Protein AF-A0A7V0NT42-F1 (afdb_monomer_lite)

pLDDT: mean 84.6, std 9.98, range [59.94, 96.31]

Foldseek 3Di:
DAEKDDDPQWIKDWWFDCPVVATWTWIWIDNPVPDIDTDDDDCVQTPAPHHWIFNDKDADDQGIKTWTFDCNVVDTDTDIDDDHD

Secondary structure (DSSP, 8-state):
--EEEEETTEEEEEEEE-TTSS-EEEEEEESSSSS-EEPP--HHHHS-SS-EEEEEEEE-SSSEEEEEEE-TTSS-EEEEEE---

Radius of gyration: 12.51 Å; chains: 1; bounding box: 29×24×30 Å

Sequence (85 aa):
MVDVVERGPGLVAVGYDFSGGDYDAAVWTSPDGDAWTRVPHDESVFGGASGQLISGVVVGGPGLVAVGYDFSGGDYDAAVWTSPD

Structure (mmCIF, N/CA/C/O backbone):
data_AF-A0A7V0NT42-F1
#
_entry.id   AF-A0A7V0NT42-F1
#
loop_
_atom_site.group_PDB
_atom_site.id
_atom_site.type_symbol
_atom_site.label_atom_id
_atom_site.label_alt_id
_atom_site.label_comp_id
_atom_site.label_asym_id
_atom_site.label_entity_id
_atom_site.label_seq_id
_atom_site.pdbx_PDB_ins_code
_atom_site.Cartn_x
_atom_site.Cartn_y
_atom_site.Cartn_z
_atom_site.occupancy
_atom_site.B_iso_or_equiv
_atom_site.auth_seq_id
_atom_site.auth_comp_id
_atom_site.auth_asym_id
_atom_site.auth_atom_id
_atom_site.pdbx_PDB_model_num
ATOM 1 N N . MET A 1 1 ? -3.581 4.945 -5.562 1.00 84.38 1 MET A N 1
ATOM 2 C CA . MET A 1 1 ? -4.073 3.941 -4.591 1.00 84.38 1 MET A CA 1
ATOM 3 C C . MET A 1 1 ? -4.722 2.806 -5.364 1.00 84.38 1 MET A C 1
ATOM 5 O O . MET A 1 1 ? -5.364 3.083 -6.370 1.00 84.38 1 MET A O 1
ATOM 9 N N . VAL A 1 2 ? -4.498 1.566 -4.938 1.00 91.44 2 VAL A N 1
ATOM 10 C CA . VAL A 1 2 ? -4.877 0.331 -5.646 1.00 91.44 2 VAL A CA 1
ATOM 11 C C . VAL A 1 2 ? -5.712 -0.589 -4.754 1.00 91.44 2 VAL A C 1
ATOM 13 O O . VAL A 1 2 ? -6.668 -1.181 -5.242 1.00 91.44 2 VAL A O 1
ATOM 16 N N . ASP A 1 3 ? -5.396 -0.660 -3.460 1.00 94.44 3 ASP A N 1
ATOM 17 C CA . ASP A 1 3 ? -6.119 -1.474 -2.476 1.00 94.44 3 ASP A CA 1
ATOM 18 C C . ASP A 1 3 ? -6.189 -0.754 -1.118 1.00 94.44 3 ASP A C 1
ATOM 20 O O . ASP A 1 3 ? -5.405 0.169 -0.863 1.00 94.44 3 ASP A O 1
ATOM 24 N N . VAL A 1 4 ? -7.139 -1.142 -0.265 1.00 95.50 4 VAL A N 1
ATOM 25 C CA . VAL A 1 4 ? -7.398 -0.525 1.043 1.00 95.50 4 VAL A CA 1
ATOM 26 C C . VAL A 1 4 ? -7.902 -1.543 2.063 1.00 95.50 4 VAL A C 1
ATOM 28 O O . VAL A 1 4 ? -8.729 -2.399 1.758 1.00 95.50 4 VAL A O 1
ATOM 31 N N . VAL A 1 5 ? -7.448 -1.405 3.309 1.00 95.69 5 VAL A N 1
ATOM 32 C CA . VAL A 1 5 ? -7.881 -2.231 4.438 1.00 95.69 5 VAL A CA 1
ATOM 33 C C . VAL A 1 5 ? -8.153 -1.385 5.682 1.00 95.69 5 VAL A C 1
ATOM 35 O O . VAL A 1 5 ? -7.504 -0.365 5.916 1.00 95.69 5 VAL A O 1
ATOM 38 N N . GLU A 1 6 ? -9.103 -1.818 6.507 1.00 94.06 6 GLU A N 1
ATOM 39 C CA . GLU A 1 6 ? -9.313 -1.262 7.846 1.00 94.06 6 GLU A CA 1
ATOM 40 C C . GLU A 1 6 ? -8.260 -1.793 8.831 1.00 94.06 6 GLU A C 1
ATOM 42 O O . GLU A 1 6 ? -7.989 -2.993 8.894 1.00 94.06 6 GLU A O 1
ATOM 47 N N . ARG A 1 7 ? -7.685 -0.903 9.648 1.00 85.81 7 ARG A N 1
ATOM 48 C CA . ARG A 1 7 ? -6.806 -1.246 10.776 1.00 85.81 7 ARG A CA 1
ATOM 49 C C . ARG A 1 7 ? -7.147 -0.366 11.977 1.00 85.81 7 ARG A C 1
ATOM 51 O O . ARG A 1 7 ? -6.821 0.820 12.016 1.00 85.81 7 ARG A O 1
ATOM 58 N N . GLY A 1 8 ? -7.755 -0.967 12.999 1.00 84.62 8 GLY A N 1
ATOM 59 C CA . GLY A 1 8 ? -8.190 -0.235 14.190 1.00 84.62 8 GLY A CA 1
ATOM 60 C C . GLY A 1 8 ? -9.268 0.803 13.840 1.00 84.62 8 GLY A C 1
ATOM 61 O O . GLY A 1 8 ? -10.212 0.451 13.141 1.00 84.62 8 GLY A O 1
ATOM 62 N N . PRO A 1 9 ? -9.170 2.061 14.310 1.00 85.75 9 PRO A N 1
ATOM 63 C CA . PRO A 1 9 ? -10.169 3.093 14.030 1.00 85.75 9 PRO A CA 1
ATOM 64 C C . PRO A 1 9 ? -10.018 3.756 12.650 1.00 85.75 9 PRO A C 1
ATOM 66 O O . PRO A 1 9 ? -10.686 4.753 12.405 1.00 85.75 9 PRO A O 1
ATOM 69 N N . GLY A 1 10 ? -9.113 3.282 11.789 1.00 93.19 10 GLY A N 1
ATOM 70 C CA . GLY A 1 10 ? -8.812 3.940 10.521 1.00 93.19 10 GLY A CA 1
ATOM 71 C C . GLY A 1 10 ? -8.527 2.974 9.380 1.00 93.19 10 GLY A C 1
ATOM 72 O O . GLY A 1 10 ? -8.669 1.757 9.497 1.00 93.19 10 GLY A O 1
ATOM 73 N N . LEU A 1 11 ? -8.103 3.555 8.267 1.00 95.31 11 LEU A N 1
ATOM 74 C CA . LEU A 1 11 ? -7.875 2.904 6.989 1.00 95.31 11 LEU A CA 1
ATOM 75 C C . LEU A 1 11 ? -6.408 3.016 6.585 1.00 95.31 11 LEU A C 1
ATOM 77 O O . LEU A 1 11 ? -5.739 4.022 6.845 1.00 95.31 11 LEU A O 1
ATOM 81 N N . VAL A 1 12 ? -5.937 1.991 5.887 1.00 94.88 12 VAL A N 1
ATOM 82 C CA . VAL A 1 12 ? -4.627 1.951 5.246 1.00 94.88 12 VAL A CA 1
ATOM 83 C C . VAL A 1 12 ? -4.827 1.606 3.781 1.00 94.88 12 VAL A C 1
ATOM 85 O O . VAL A 1 12 ? -5.376 0.556 3.465 1.00 94.88 12 VAL A O 1
ATOM 88 N N . ALA A 1 13 ? -4.384 2.488 2.892 1.00 95.00 13 ALA A N 1
ATOM 89 C CA . ALA A 1 13 ? -4.393 2.275 1.452 1.00 95.00 13 ALA A CA 1
ATOM 90 C C . ALA A 1 13 ? -2.971 2.083 0.933 1.00 95.00 13 ALA A C 1
ATOM 92 O O . ALA A 1 13 ? -2.022 2.672 1.453 1.00 95.00 13 ALA A O 1
ATOM 93 N N . VAL A 1 14 ? -2.835 1.292 -0.124 1.00 94.19 14 VAL A N 1
ATOM 94 C CA . VAL A 1 14 ? -1.556 1.002 -0.780 1.00 94.19 14 VAL A CA 1
ATOM 95 C C . VAL A 1 14 ? -1.629 1.269 -2.278 1.00 94.19 14 VAL A C 1
ATOM 97 O O . VAL A 1 14 ? -2.710 1.454 -2.844 1.00 94.19 14 VAL A O 1
ATOM 100 N N . GLY A 1 15 ? -0.481 1.363 -2.939 1.00 93.19 15 GLY A N 1
ATOM 101 C CA . GLY A 1 15 ? -0.394 1.663 -4.363 1.00 93.19 15 GLY A CA 1
ATOM 102 C C . GLY A 1 15 ? 0.981 2.189 -4.729 1.00 93.19 15 GLY A C 1
ATOM 103 O O . GLY A 1 15 ? 1.989 1.680 -4.243 1.00 93.19 15 GLY A O 1
ATOM 104 N N . TYR A 1 16 ? 0.991 3.220 -5.570 1.00 90.50 16 TYR A N 1
ATOM 105 C CA . TYR A 1 16 ? 2.195 3.918 -5.992 1.00 90.50 16 TYR A CA 1
ATOM 106 C C . TYR A 1 16 ? 1.987 5.437 -6.045 1.00 90.50 16 TYR A C 1
ATOM 108 O O . TYR A 1 16 ? 0.858 5.909 -6.235 1.00 90.50 16 TYR A O 1
ATOM 116 N N . ASP A 1 17 ? 3.072 6.182 -5.897 1.00 87.69 17 ASP A N 1
ATOM 117 C CA . ASP A 1 17 ? 3.183 7.607 -6.185 1.00 87.69 17 ASP A CA 1
ATOM 118 C C . ASP A 1 17 ? 3.982 7.806 -7.483 1.00 87.69 17 ASP A C 1
ATOM 120 O O . ASP A 1 17 ? 4.841 6.997 -7.804 1.00 87.69 17 ASP A O 1
ATOM 124 N N . PHE A 1 18 ? 3.662 8.851 -8.248 1.00 86.69 18 PHE A N 1
ATOM 125 C CA . PHE A 1 18 ? 4.393 9.240 -9.464 1.00 86.69 18 PHE A CA 1
ATOM 126 C C . PHE A 1 18 ? 5.009 10.645 -9.352 1.00 86.69 18 PHE A C 1
ATOM 128 O O . PHE A 1 18 ? 5.508 11.212 -10.323 1.00 86.69 18 PHE A O 1
ATOM 135 N N . SER A 1 19 ? 4.929 11.267 -8.172 1.00 82.06 19 SER A N 1
ATOM 136 C CA . SER A 1 19 ? 5.369 12.648 -7.967 1.00 82.06 19 SER A CA 1
ATOM 137 C C . SER A 1 19 ? 6.886 12.848 -8.123 1.00 82.06 19 SER A C 1
ATOM 139 O O . SER A 1 19 ? 7.305 13.961 -8.447 1.00 82.06 19 SER A O 1
ATOM 141 N N . GLY A 1 20 ? 7.687 11.784 -7.969 1.00 76.88 20 GLY A N 1
ATOM 142 C CA . GLY A 1 20 ? 9.143 11.764 -8.166 1.00 76.88 20 GLY A CA 1
ATOM 143 C C . GLY A 1 20 ? 9.608 11.637 -9.624 1.00 76.88 20 GLY A C 1
ATOM 144 O O . GLY A 1 20 ? 10.761 11.944 -9.924 1.00 76.88 20 GLY A O 1
ATOM 145 N N . GLY A 1 21 ? 8.707 11.288 -10.553 1.00 78.88 21 GLY A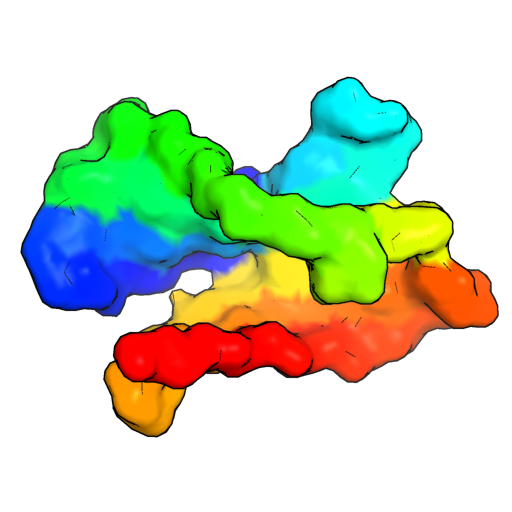 N 1
ATOM 146 C CA . GLY A 1 21 ? 9.032 11.031 -11.965 1.00 78.88 21 GLY A CA 1
ATOM 147 C C . GLY A 1 21 ? 9.176 9.545 -12.325 1.00 78.88 21 GLY A C 1
ATOM 148 O O . GLY A 1 21 ? 9.313 9.215 -13.505 1.00 78.88 21 GLY A O 1
ATOM 149 N N . ASP A 1 22 ? 9.082 8.668 -11.336 1.00 78.38 22 ASP A N 1
ATOM 150 C CA . ASP A 1 22 ? 9.004 7.212 -11.394 1.00 78.38 22 ASP A CA 1
ATOM 151 C C . ASP A 1 22 ? 7.878 6.695 -10.484 1.00 78.38 22 ASP A C 1
ATOM 153 O O . ASP A 1 22 ? 7.188 7.469 -9.827 1.00 78.38 22 ASP A O 1
ATOM 157 N N . TYR A 1 23 ? 7.590 5.394 -10.569 1.00 83.62 23 TYR A N 1
ATOM 158 C CA . TYR A 1 23 ? 6.552 4.757 -9.761 1.00 83.62 23 TYR A CA 1
ATOM 159 C C . TYR A 1 23 ? 7.163 4.318 -8.435 1.00 83.62 23 TYR A C 1
ATOM 161 O O . TYR A 1 23 ? 7.899 3.346 -8.438 1.00 83.62 23 TYR A O 1
ATOM 169 N N . ASP A 1 24 ? 6.811 4.945 -7.322 1.00 86.44 24 ASP A N 1
ATOM 170 C CA . ASP A 1 24 ? 7.287 4.504 -6.008 1.00 86.44 24 ASP A CA 1
ATOM 171 C C . ASP A 1 24 ? 6.151 3.839 -5.257 1.00 86.44 24 ASP A C 1
ATOM 173 O O . ASP A 1 24 ? 5.069 4.419 -5.126 1.00 86.44 24 ASP A O 1
ATOM 177 N N . ALA A 1 25 ? 6.380 2.645 -4.719 1.00 88.75 25 ALA A N 1
ATOM 178 C CA . ALA A 1 25 ? 5.418 2.005 -3.842 1.00 88.75 25 ALA A CA 1
ATOM 179 C C . ALA A 1 25 ? 5.067 2.951 -2.685 1.00 88.75 25 ALA A C 1
ATOM 181 O O . ALA A 1 25 ? 5.911 3.607 -2.081 1.00 88.75 25 ALA A O 1
ATOM 182 N N . ALA A 1 26 ? 3.782 3.056 -2.371 1.00 90.06 26 ALA A N 1
ATOM 183 C CA . ALA A 1 26 ? 3.328 4.034 -1.399 1.00 90.06 26 ALA A CA 1
ATOM 184 C C . ALA A 1 26 ? 2.188 3.499 -0.543 1.00 90.06 26 ALA A C 1
ATOM 186 O O . ALA A 1 26 ? 1.344 2.713 -0.984 1.00 90.06 26 ALA A O 1
ATOM 187 N N . VAL A 1 27 ? 2.187 3.969 0.702 1.00 91.75 27 VAL A N 1
ATOM 188 C CA . VAL A 1 27 ? 1.184 3.679 1.721 1.00 91.75 27 VAL A CA 1
ATOM 189 C C . VAL A 1 27 ? 0.592 4.999 2.197 1.00 91.75 27 VAL A C 1
ATOM 191 O O . VAL A 1 27 ? 1.315 5.968 2.439 1.00 91.75 27 VAL A O 1
ATOM 194 N N . TRP A 1 28 ? -0.725 5.033 2.361 1.00 94.19 28 TRP A N 1
ATOM 195 C CA . TRP A 1 28 ? -1.455 6.167 2.913 1.00 94.19 28 TRP A CA 1
ATOM 196 C C . TRP A 1 28 ? -2.339 5.716 4.066 1.00 94.19 28 TRP A C 1
ATOM 198 O O . TRP A 1 28 ? -2.873 4.608 4.049 1.00 94.19 28 TRP A O 1
ATOM 208 N N . THR A 1 29 ? -2.534 6.592 5.045 1.00 94.62 29 THR A N 1
ATOM 209 C CA . THR A 1 29 ? -3.474 6.375 6.146 1.00 94.62 29 THR A CA 1
ATOM 210 C C . THR A 1 29 ? -4.580 7.414 6.128 1.00 94.62 29 THR A C 1
ATOM 212 O O . THR A 1 29 ? -4.379 8.555 5.700 1.00 94.62 29 THR A O 1
ATOM 215 N N . SER A 1 30 ? -5.753 7.009 6.603 1.00 96.31 30 SER A N 1
ATOM 216 C CA . SER A 1 30 ? -6.897 7.896 6.765 1.00 96.31 30 SER A CA 1
ATOM 217 C C . SER A 1 30 ? -7.715 7.518 8.000 1.00 96.31 30 SER A C 1
ATOM 219 O O . SER A 1 30 ? -7.908 6.329 8.252 1.00 96.31 30 SER A O 1
ATOM 221 N N . PRO A 1 31 ? -8.202 8.492 8.786 1.00 95.38 31 PRO A N 1
ATOM 222 C CA . PRO A 1 31 ? -9.143 8.219 9.866 1.00 95.38 31 PRO A CA 1
ATOM 223 C C . PRO A 1 31 ? -10.585 8.003 9.373 1.00 95.38 31 PRO A C 1
ATOM 225 O O . PRO A 1 31 ? -11.370 7.398 10.093 1.00 95.38 31 PRO A O 1
ATOM 228 N N . ASP A 1 32 ? -10.947 8.510 8.192 1.00 93.75 32 ASP A N 1
ATOM 229 C CA . ASP A 1 32 ? -12.343 8.630 7.738 1.00 93.75 32 ASP A CA 1
ATOM 230 C C . ASP A 1 32 ? -12.590 8.175 6.291 1.00 93.75 32 ASP A C 1
ATOM 232 O O . ASP A 1 32 ? -13.732 7.967 5.893 1.00 93.75 32 ASP A O 1
ATOM 236 N N . GLY A 1 33 ? -11.532 7.979 5.510 1.00 94.19 33 GLY A N 1
ATOM 237 C CA . GLY A 1 33 ? -11.590 7.630 4.094 1.00 94.19 33 GLY A CA 1
ATOM 238 C C . GLY A 1 33 ? -11.686 8.835 3.158 1.00 94.19 33 GLY A C 1
ATOM 239 O O . GLY A 1 33 ? -11.536 8.657 1.948 1.00 94.19 33 GLY A O 1
ATOM 240 N N . ASP A 1 34 ? -11.849 10.047 3.690 1.00 94.81 34 ASP A N 1
ATOM 241 C CA . ASP A 1 34 ? -11.976 11.283 2.913 1.00 94.81 34 ASP A CA 1
ATOM 242 C C . ASP A 1 34 ? -10.630 12.011 2.803 1.00 94.81 34 ASP A C 1
ATOM 244 O O . ASP A 1 34 ? -10.265 12.513 1.735 1.00 94.81 34 ASP A O 1
ATOM 248 N N . ALA A 1 35 ? -9.860 12.041 3.894 1.00 94.62 35 ALA A N 1
ATOM 249 C CA . ALA A 1 35 ? -8.550 12.682 3.941 1.00 94.62 35 ALA A CA 1
ATOM 250 C C . ALA A 1 35 ? -7.429 11.652 4.107 1.00 94.62 35 ALA A C 1
ATOM 252 O O . ALA A 1 35 ? -7.418 10.873 5.058 1.00 94.62 35 ALA A O 1
ATOM 253 N N . TRP A 1 36 ? -6.443 11.686 3.209 1.00 95.19 36 TRP A N 1
ATOM 254 C CA . TRP A 1 36 ? -5.360 10.703 3.159 1.00 95.19 36 TRP A CA 1
ATOM 255 C C . TRP A 1 36 ? -3.996 11.358 3.349 1.00 95.19 36 TRP A C 1
ATOM 257 O O . TRP A 1 36 ? -3.672 12.344 2.689 1.00 95.19 36 TRP A O 1
ATOM 267 N N . THR A 1 37 ? -3.175 10.776 4.222 1.00 94.12 37 THR A N 1
ATOM 268 C CA . THR A 1 37 ? -1.791 11.211 4.458 1.00 94.12 37 THR A CA 1
ATOM 269 C C . THR A 1 37 ? -0.826 10.130 3.994 1.00 94.12 37 THR A C 1
ATOM 271 O O . THR A 1 37 ? -0.975 8.975 4.390 1.00 94.12 37 THR A O 1
ATOM 274 N N . ARG A 1 38 ? 0.171 10.482 3.168 1.00 89.62 38 ARG A N 1
ATOM 275 C CA . ARG A 1 38 ? 1.233 9.541 2.768 1.00 89.62 38 ARG A CA 1
ATOM 276 C C . ARG A 1 38 ? 2.097 9.230 3.988 1.00 89.62 38 ARG A C 1
ATOM 278 O O . ARG A 1 38 ? 2.531 10.145 4.689 1.00 89.62 38 ARG A O 1
ATOM 285 N N . VAL A 1 39 ? 2.332 7.949 4.247 1.00 88.12 39 VAL A N 1
ATOM 286 C CA . VAL A 1 39 ? 3.214 7.514 5.331 1.00 88.12 39 VAL A CA 1
ATOM 287 C C . VAL A 1 39 ? 4.662 7.799 4.915 1.00 88.12 39 VAL A C 1
ATOM 289 O O . VAL A 1 39 ? 5.057 7.404 3.812 1.00 88.12 39 VAL A O 1
ATOM 292 N N . PRO A 1 40 ? 5.465 8.482 5.754 1.00 82.88 40 PRO A N 1
ATOM 293 C CA . PRO A 1 40 ? 6.894 8.622 5.502 1.00 82.88 40 PRO A CA 1
ATOM 294 C C . PRO A 1 40 ? 7.546 7.243 5.388 1.00 82.88 40 PRO A C 1
ATOM 296 O O . PRO A 1 40 ? 7.317 6.379 6.232 1.00 82.88 40 PRO A O 1
ATOM 299 N N . HIS A 1 41 ? 8.353 7.040 4.357 1.00 75.56 41 HIS A N 1
ATOM 300 C CA . HIS A 1 41 ? 9.030 5.776 4.094 1.00 75.56 41 HIS A CA 1
ATOM 301 C C . HIS A 1 41 ? 10.467 6.035 3.661 1.00 75.56 41 HIS A C 1
ATOM 303 O O . HIS A 1 41 ? 10.837 7.150 3.294 1.00 75.56 41 HIS A O 1
ATOM 309 N N . ASP A 1 42 ? 11.279 4.990 3.764 1.00 69.88 42 ASP A N 1
ATOM 310 C CA . ASP A 1 42 ? 12.607 4.978 3.179 1.00 69.88 42 ASP A CA 1
ATOM 311 C C . ASP A 1 42 ? 12.464 4.624 1.696 1.00 69.88 42 ASP A C 1
ATOM 313 O O . ASP A 1 42 ? 11.948 3.555 1.360 1.00 69.88 42 ASP A O 1
ATOM 317 N N . GLU A 1 43 ? 12.903 5.525 0.821 1.00 66.69 43 GLU A N 1
ATOM 318 C CA . GLU A 1 43 ? 12.917 5.299 -0.627 1.00 66.69 43 GLU A CA 1
ATOM 319 C C . GLU A 1 43 ? 13.730 4.035 -0.959 1.00 66.69 43 GLU A C 1
ATOM 321 O O . GLU A 1 43 ? 13.329 3.230 -1.779 1.00 66.69 43 GLU A O 1
ATOM 326 N N . SER A 1 44 ? 14.781 3.688 -0.212 1.00 62.69 44 SER A N 1
ATOM 327 C CA . SER A 1 44 ? 15.494 2.422 -0.458 1.00 62.69 44 SER A CA 1
ATOM 328 C C . SER A 1 44 ? 14.664 1.147 -0.200 1.00 62.69 44 SER A C 1
ATOM 330 O O . SER A 1 44 ? 15.088 0.060 -0.590 1.00 62.69 44 SER A O 1
ATOM 332 N N . VAL A 1 45 ? 13.492 1.265 0.439 1.00 65.31 45 VAL A N 1
ATOM 333 C CA . VAL A 1 45 ? 12.565 0.161 0.750 1.00 65.31 45 VAL A CA 1
ATOM 334 C C . VAL A 1 45 ? 11.314 0.176 -0.145 1.00 65.31 45 VAL A C 1
ATOM 336 O O . VAL A 1 45 ? 10.724 -0.882 -0.385 1.00 65.31 45 VAL A O 1
ATOM 339 N N . PHE A 1 46 ? 10.898 1.350 -0.630 1.00 59.97 46 PHE A N 1
ATOM 340 C CA . PHE A 1 46 ? 9.648 1.542 -1.383 1.00 59.97 46 PHE A CA 1
ATOM 341 C C . PHE A 1 46 ? 9.794 2.328 -2.707 1.00 59.97 46 PHE A C 1
ATOM 343 O O . PHE A 1 46 ? 8.868 2.301 -3.507 1.00 59.97 46 PHE A O 1
ATOM 350 N N . GLY A 1 47 ? 10.926 2.982 -2.945 1.00 59.94 47 GLY A N 1
ATOM 351 C CA . GLY A 1 47 ? 11.245 3.889 -4.061 1.00 59.94 47 GLY A CA 1
ATOM 352 C C . GLY A 1 47 ? 12.716 3.733 -4.479 1.00 59.94 47 GLY A C 1
ATOM 353 O O . GLY A 1 47 ? 13.572 4.593 -4.246 1.00 59.94 47 GLY A O 1
ATOM 354 N N . GLY A 1 48 ? 13.059 2.534 -4.954 1.00 61.78 48 GLY A N 1
ATOM 355 C CA . GLY A 1 48 ? 14.387 2.235 -5.486 1.00 61.78 48 GLY A CA 1
ATOM 356 C C . GLY A 1 48 ? 14.548 2.810 -6.894 1.00 61.78 48 GLY A C 1
ATOM 357 O O . GLY A 1 48 ? 13.642 3.420 -7.438 1.00 61.78 48 GLY A O 1
ATOM 358 N N . ALA A 1 49 ? 15.693 2.588 -7.548 1.00 60.59 49 ALA A N 1
ATOM 359 C CA . ALA A 1 49 ? 15.799 2.953 -8.962 1.00 60.59 49 ALA A CA 1
ATOM 360 C C . ALA A 1 49 ? 14.733 2.197 -9.780 1.00 60.59 49 ALA A C 1
ATOM 362 O O . ALA A 1 49 ? 14.694 0.975 -9.712 1.00 60.59 49 ALA A O 1
ATOM 363 N N . SER A 1 50 ? 13.952 2.886 -10.618 1.00 72.31 50 SER A N 1
ATOM 364 C CA . SER A 1 50 ? 12.837 2.316 -11.409 1.00 72.31 50 SER A CA 1
ATOM 365 C C . SER A 1 50 ? 11.569 2.018 -10.597 1.00 72.31 50 SER A C 1
ATOM 367 O O . SER A 1 50 ? 11.514 2.292 -9.415 1.00 72.31 50 SER A O 1
ATOM 369 N N . GLY A 1 51 ? 10.516 1.504 -11.246 1.00 75.06 51 GLY A N 1
ATOM 370 C CA . GLY A 1 51 ? 9.172 1.490 -10.666 1.00 75.06 51 GLY A CA 1
ATOM 371 C C . GLY A 1 51 ? 8.858 0.352 -9.682 1.00 75.06 51 GLY A C 1
ATOM 372 O O . GLY A 1 51 ? 8.955 -0.817 -10.052 1.00 75.06 51 GLY A O 1
ATOM 373 N N . GLN A 1 52 ? 8.350 0.683 -8.497 1.00 81.94 52 GLN A N 1
ATOM 374 C CA . GLN A 1 52 ? 7.718 -0.219 -7.531 1.00 81.94 52 GLN A CA 1
ATOM 375 C C . GLN A 1 52 ? 6.217 0.056 -7.395 1.00 81.94 52 GLN A C 1
ATOM 377 O O . GLN A 1 52 ? 5.716 1.164 -7.592 1.00 81.94 52 GLN A O 1
ATOM 382 N N . LEU A 1 53 ? 5.469 -0.982 -7.028 1.00 88.19 53 LEU A N 1
ATOM 383 C CA . LEU A 1 53 ? 4.039 -0.873 -6.766 1.00 88.19 53 LEU A CA 1
ATOM 384 C C . LEU A 1 53 ? 3.619 -1.888 -5.713 1.00 88.19 53 LEU A C 1
ATOM 386 O O . LEU A 1 53 ? 3.998 -3.055 -5.788 1.00 88.19 53 LEU A O 1
ATOM 390 N N . ILE A 1 54 ? 2.743 -1.469 -4.800 1.00 89.50 54 ILE A N 1
ATOM 391 C CA . ILE A 1 54 ? 1.969 -2.390 -3.961 1.00 89.50 54 ILE A CA 1
ATOM 392 C C . ILE A 1 54 ? 0.594 -2.580 -4.598 1.00 89.50 54 ILE A C 1
ATOM 394 O O . ILE A 1 54 ? -0.129 -1.612 -4.840 1.00 89.50 54 ILE A O 1
ATOM 398 N N . SER A 1 55 ? 0.236 -3.830 -4.884 1.00 92.62 55 SER A N 1
ATOM 399 C CA . SER A 1 55 ? -1.013 -4.197 -5.558 1.00 92.62 55 SER A CA 1
ATOM 400 C C . SER A 1 55 ? -2.074 -4.746 -4.614 1.00 92.62 55 SER A C 1
ATOM 402 O O . SER A 1 55 ? -3.244 -4.770 -4.989 1.00 92.62 55 SER A O 1
ATOM 404 N N . GLY A 1 56 ? -1.690 -5.168 -3.407 1.00 91.62 56 GLY A N 1
ATOM 405 C CA . GLY A 1 56 ? -2.630 -5.655 -2.405 1.00 91.62 56 GLY A CA 1
ATOM 406 C C . GLY A 1 56 ? -2.116 -5.491 -0.982 1.00 91.62 56 GLY A C 1
ATOM 407 O O . GLY A 1 56 ? -0.906 -5.519 -0.741 1.00 91.62 56 GLY A O 1
ATOM 408 N N . VAL A 1 57 ? -3.042 -5.336 -0.039 1.00 94.69 57 VAL A N 1
ATOM 409 C CA . VAL A 1 57 ? -2.755 -5.251 1.395 1.00 94.69 57 VAL A CA 1
ATOM 410 C C . VAL A 1 57 ? -3.812 -5.985 2.205 1.00 94.69 57 VAL A C 1
ATOM 412 O O . VAL A 1 57 ? -5.007 -5.893 1.950 1.00 94.69 57 VAL A O 1
ATOM 415 N N . VAL A 1 58 ? -3.371 -6.704 3.231 1.00 93.38 58 VAL A N 1
ATOM 416 C CA . VAL A 1 58 ? -4.258 -7.359 4.192 1.00 93.38 58 VAL A CA 1
ATOM 417 C C . VAL A 1 58 ? -3.749 -7.162 5.612 1.00 93.38 58 VAL A C 1
ATOM 419 O O . VAL A 1 58 ? -2.545 -7.049 5.856 1.00 93.38 58 VAL A O 1
ATOM 422 N N 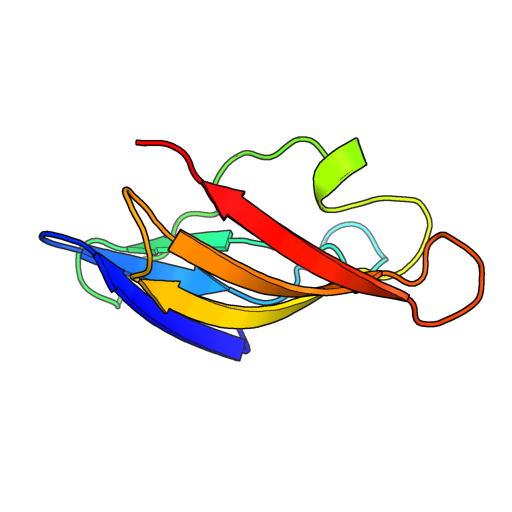. VAL A 1 59 ? -4.671 -7.177 6.573 1.00 90.75 59 VAL A N 1
ATOM 423 C CA . VAL A 1 59 ? -4.317 -7.387 7.981 1.00 90.75 59 VAL A CA 1
ATOM 424 C C . VAL A 1 59 ? -3.882 -8.840 8.150 1.00 90.75 59 VAL A C 1
ATOM 426 O O . VAL A 1 59 ? -4.609 -9.759 7.769 1.00 90.75 59 VAL A O 1
ATOM 429 N N . GLY A 1 60 ? -2.693 -9.059 8.709 1.00 82.62 60 GLY A N 1
ATOM 430 C CA . GLY A 1 60 ? -2.126 -10.394 8.865 1.00 82.62 60 GLY A CA 1
ATOM 431 C C . GLY A 1 60 ? -0.909 -10.414 9.788 1.00 82.62 60 GLY A C 1
ATOM 432 O O . GLY A 1 60 ? -0.006 -9.592 9.662 1.00 82.62 60 GLY A O 1
ATOM 433 N N . GLY A 1 61 ? -0.867 -11.385 10.708 1.00 73.50 61 GLY A N 1
ATOM 434 C CA . GLY A 1 61 ? 0.149 -11.422 11.767 1.00 73.50 61 GLY A CA 1
ATOM 435 C C . GLY A 1 61 ? -0.094 -10.334 12.829 1.00 73.50 61 GLY A C 1
ATOM 436 O O . GLY A 1 61 ? -1.258 -10.028 13.085 1.00 73.50 61 GLY A O 1
ATOM 437 N N . PRO A 1 62 ? 0.953 -9.775 13.475 1.00 83.00 62 PRO A N 1
ATOM 438 C CA . PRO A 1 62 ? 0.791 -8.625 14.371 1.00 83.00 62 PRO A CA 1
ATOM 439 C C . PRO A 1 62 ? 0.245 -7.389 13.622 1.00 83.00 62 PRO A C 1
ATOM 441 O O . PRO A 1 62 ? -0.674 -6.740 14.106 1.00 83.00 62 PRO A O 1
ATOM 444 N N . GLY A 1 63 ? 0.696 -7.145 12.385 1.00 87.44 63 GLY A N 1
ATOM 445 C CA . GLY A 1 63 ? 0.373 -5.930 11.631 1.00 87.44 63 GLY A CA 1
ATOM 446 C C . GLY A 1 63 ? -0.262 -6.166 10.256 1.00 87.44 63 GLY A C 1
ATOM 447 O O . GLY A 1 63 ? -1.325 -6.778 10.121 1.00 87.44 63 GLY A O 1
ATOM 448 N N . LEU A 1 64 ? 0.366 -5.595 9.226 1.00 89.56 64 LEU A N 1
ATOM 449 C CA . LEU A 1 64 ? -0.077 -5.639 7.834 1.00 89.56 64 LEU A CA 1
ATOM 450 C C . 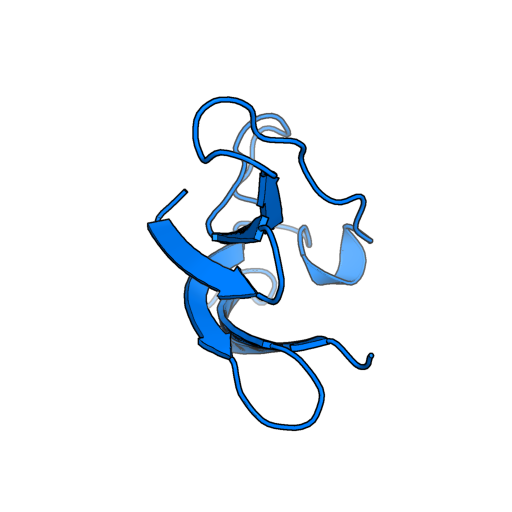LEU A 1 64 ? 0.905 -6.434 6.977 1.00 89.56 64 LEU A C 1
ATOM 452 O O . LEU A 1 64 ? 2.120 -6.380 7.186 1.00 89.56 64 LEU A O 1
ATOM 456 N N . VAL A 1 65 ? 0.360 -7.100 5.963 1.00 90.50 65 VAL A N 1
ATOM 457 C CA . VAL A 1 65 ? 1.118 -7.716 4.875 1.00 90.50 65 VAL A CA 1
ATOM 458 C C . VAL A 1 65 ? 0.689 -7.059 3.572 1.00 90.50 65 VAL A C 1
ATOM 460 O O . VAL A 1 65 ? -0.492 -7.061 3.228 1.00 90.50 65 VAL A O 1
ATOM 463 N N . ALA A 1 66 ? 1.654 -6.502 2.852 1.00 91.56 66 ALA A N 1
ATOM 464 C CA . ALA A 1 66 ? 1.480 -5.883 1.550 1.00 91.56 66 ALA A CA 1
ATOM 465 C C . ALA A 1 66 ? 2.271 -6.661 0.496 1.00 91.56 66 ALA A C 1
ATOM 467 O O . ALA A 1 66 ? 3.371 -7.142 0.770 1.00 91.56 66 ALA A O 1
ATOM 468 N N . VAL A 1 67 ? 1.712 -6.788 -0.704 1.00 91.38 67 VAL A N 1
ATOM 469 C CA . VAL A 1 67 ? 2.318 -7.526 -1.820 1.00 91.38 67 VAL A CA 1
ATOM 470 C C . VAL A 1 67 ? 2.324 -6.686 -3.084 1.00 91.38 67 VAL A C 1
ATOM 472 O O . VAL A 1 67 ? 1.466 -5.823 -3.278 1.00 91.38 67 VAL A O 1
ATOM 475 N N . GLY A 1 68 ? 3.284 -6.948 -3.960 1.00 91.94 68 GLY A N 1
ATOM 476 C CA . GLY A 1 68 ? 3.440 -6.185 -5.185 1.00 91.94 68 GLY A CA 1
ATOM 477 C C . GLY A 1 68 ? 4.672 -6.600 -5.965 1.00 91.94 68 GLY A C 1
ATOM 478 O O . GLY A 1 68 ? 5.084 -7.76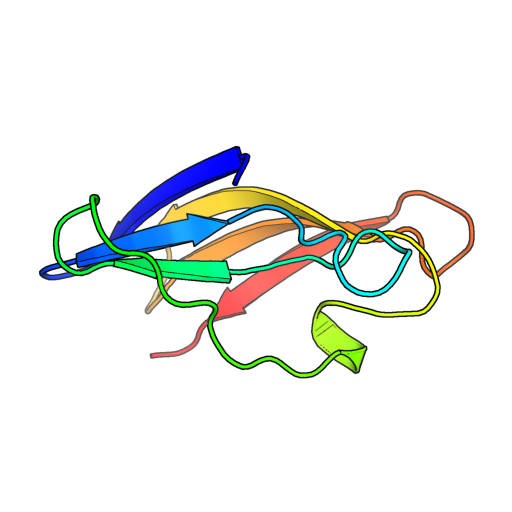1 -5.901 1.00 91.94 68 GLY A O 1
ATOM 479 N N . TYR A 1 69 ? 5.234 -5.658 -6.711 1.00 87.25 69 TYR A N 1
ATOM 480 C CA . TYR A 1 69 ? 6.434 -5.899 -7.496 1.00 87.25 69 TYR A CA 1
ATOM 481 C C . TYR A 1 69 ? 7.446 -4.766 -7.361 1.00 87.25 69 TYR A C 1
ATOM 483 O O . TYR A 1 69 ? 7.082 -3.614 -7.109 1.00 87.25 69 TYR A O 1
ATOM 491 N N . ASP A 1 70 ? 8.706 -5.120 -7.581 1.00 84.19 70 ASP A N 1
ATOM 492 C CA . ASP A 1 70 ? 9.833 -4.209 -7.729 1.00 84.19 70 ASP A CA 1
ATOM 493 C C . ASP A 1 70 ? 10.463 -4.409 -9.114 1.00 84.19 70 ASP A C 1
ATOM 495 O O . ASP A 1 70 ? 10.587 -5.539 -9.579 1.00 84.19 70 ASP A O 1
ATOM 499 N N . PHE A 1 71 ? 10.807 -3.311 -9.789 1.00 79.38 71 PHE A N 1
ATOM 500 C CA . PHE A 1 71 ? 11.506 -3.312 -11.076 1.00 79.38 71 PHE A CA 1
ATOM 501 C C . PHE A 1 71 ? 12.977 -2.872 -10.963 1.00 79.38 71 PHE A C 1
ATOM 503 O O . PHE A 1 71 ? 13.662 -2.687 -11.971 1.00 79.38 71 PHE A O 1
ATOM 510 N N . SER A 1 72 ? 13.497 -2.671 -9.753 1.00 74.81 72 SER A N 1
ATOM 511 C CA . SER A 1 72 ? 14.832 -2.107 -9.538 1.00 74.81 72 SER A CA 1
ATOM 512 C C . SER A 1 72 ? 15.983 -2.977 -10.051 1.00 74.81 72 SER A C 1
ATOM 514 O O . SER A 1 72 ? 17.052 -2.453 -10.377 1.00 74.81 72 SER A O 1
ATOM 516 N N . GLY A 1 73 ? 15.745 -4.280 -10.227 1.00 72.31 73 GLY A N 1
ATOM 517 C CA . GLY A 1 73 ? 16.665 -5.236 -10.850 1.00 72.31 73 GLY A CA 1
ATOM 518 C C . GLY A 1 73 ? 16.681 -5.234 -12.387 1.00 72.31 73 GLY A C 1
ATOM 519 O O . GLY A 1 73 ? 17.579 -5.831 -12.983 1.00 72.31 73 GLY A O 1
ATOM 520 N N . GLY A 1 74 ? 15.747 -4.532 -13.045 1.00 76.44 74 GLY A N 1
ATOM 521 C CA . GLY A 1 74 ? 15.559 -4.560 -14.504 1.00 76.44 74 GLY A CA 1
ATOM 522 C C . GLY A 1 74 ? 14.571 -5.626 -15.003 1.00 76.44 74 GLY A C 1
ATOM 523 O O . GLY A 1 74 ? 14.348 -5.742 -16.212 1.00 76.44 74 GLY A O 1
ATOM 524 N N . ASP A 1 75 ? 13.961 -6.372 -14.089 1.00 78.19 75 ASP A N 1
ATOM 525 C CA . ASP A 1 75 ? 12.855 -7.304 -14.278 1.00 78.19 75 ASP A CA 1
ATOM 526 C C . ASP A 1 75 ? 11.845 -7.188 -13.123 1.00 78.19 75 ASP A C 1
ATOM 528 O O . ASP A 1 75 ? 12.085 -6.490 -12.145 1.00 78.19 75 ASP A O 1
ATOM 532 N N . TYR A 1 76 ? 10.661 -7.792 -13.281 1.00 80.69 76 TYR A N 1
ATOM 533 C CA . TYR A 1 76 ? 9.610 -7.743 -12.262 1.00 80.69 76 TYR A CA 1
ATOM 534 C C . TYR A 1 76 ? 9.843 -8.808 -11.194 1.00 80.69 76 TYR A C 1
ATOM 536 O O . TYR A 1 76 ? 9.491 -9.975 -11.393 1.00 80.69 76 TYR A O 1
ATOM 544 N N . ASP A 1 77 ? 10.343 -8.381 -10.044 1.00 84.06 77 ASP A N 1
ATOM 545 C CA . ASP A 1 77 ? 10.480 -9.223 -8.867 1.00 84.06 77 ASP A CA 1
ATOM 546 C C . ASP A 1 77 ? 9.245 -9.116 -7.977 1.00 84.06 77 ASP A C 1
ATOM 548 O O . ASP A 1 77 ? 8.739 -8.028 -7.702 1.00 84.06 77 ASP A O 1
ATOM 552 N N . ALA A 1 78 ? 8.747 -10.258 -7.500 1.00 86.44 78 ALA A N 1
ATOM 553 C CA . ALA A 1 78 ? 7.677 -10.271 -6.512 1.00 86.44 78 ALA A CA 1
ATOM 554 C C . ALA A 1 78 ? 8.207 -9.768 -5.164 1.00 86.44 78 ALA A C 1
ATOM 556 O O . ALA A 1 78 ? 9.193 -10.290 -4.642 1.00 86.44 78 ALA A O 1
ATOM 557 N N . ALA A 1 79 ? 7.503 -8.806 -4.573 1.00 85.12 79 ALA A N 1
ATOM 558 C CA . ALA A 1 79 ? 7.888 -8.183 -3.316 1.00 85.12 79 ALA A CA 1
ATOM 559 C C . ALA A 1 79 ? 6.785 -8.322 -2.260 1.00 85.12 79 ALA A C 1
ATOM 561 O O . ALA A 1 79 ? 5.585 -8.290 -2.559 1.00 85.12 79 ALA A O 1
ATOM 562 N N . VAL A 1 80 ? 7.215 -8.495 -1.009 1.00 86.56 80 VAL A N 1
ATOM 563 C CA . VAL A 1 80 ? 6.349 -8.531 0.172 1.00 86.56 80 VAL A CA 1
ATOM 564 C C . VAL A 1 80 ? 6.905 -7.561 1.203 1.00 86.56 80 VAL A C 1
ATOM 566 O O . VAL A 1 80 ? 8.068 -7.667 1.592 1.00 86.56 80 VAL A O 1
ATOM 569 N N . TRP A 1 81 ? 6.053 -6.661 1.684 1.00 84.50 81 TRP A N 1
ATOM 570 C CA . TRP A 1 81 ? 6.365 -5.719 2.753 1.00 84.50 81 TRP A CA 1
ATOM 571 C C . TRP A 1 81 ? 5.517 -6.043 3.981 1.00 84.50 81 TRP A C 1
ATOM 573 O O . TRP A 1 81 ? 4.315 -6.292 3.877 1.00 84.50 81 TRP A O 1
ATOM 583 N N . THR A 1 82 ? 6.138 -6.034 5.158 1.00 83.31 82 THR A N 1
ATOM 584 C CA . THR A 1 82 ? 5.462 -6.330 6.428 1.00 83.31 82 THR A CA 1
ATOM 585 C C . THR A 1 82 ? 5.693 -5.213 7.428 1.00 83.31 82 THR A C 1
ATOM 587 O O . THR A 1 82 ? 6.829 -4.761 7.577 1.00 83.31 82 THR A O 1
ATOM 590 N N . SER A 1 83 ? 4.656 -4.822 8.166 1.00 77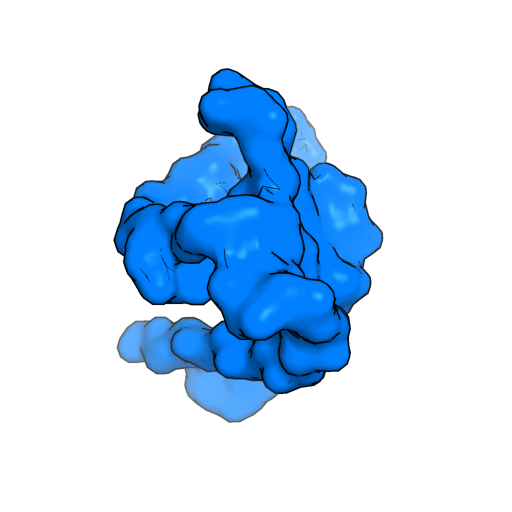.75 83 SER A N 1
ATOM 591 C CA . SER A 1 83 ? 4.807 -3.912 9.304 1.00 77.75 83 SER A CA 1
ATOM 592 C C . SER A 1 83 ? 4.822 -4.696 10.624 1.00 77.75 83 SER A C 1
AT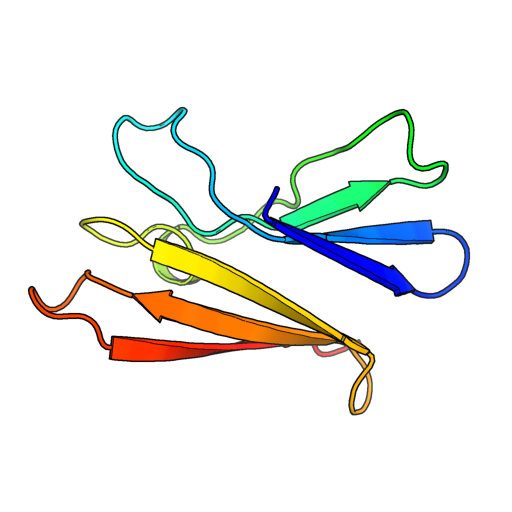OM 594 O O . SER A 1 83 ? 3.855 -5.419 10.890 1.00 77.75 83 SER A O 1
ATOM 596 N N . PRO A 1 84 ? 5.848 -4.552 11.480 1.00 68.69 84 PRO A N 1
ATOM 597 C CA . PRO A 1 84 ? 5.683 -4.843 12.899 1.00 68.69 84 PRO A CA 1
ATOM 598 C C . PRO A 1 84 ? 4.783 -3.777 13.544 1.00 68.69 84 PRO A C 1
ATOM 600 O O . PRO A 1 84 ? 4.697 -2.652 13.046 1.00 68.69 84 PRO A O 1
ATOM 603 N N . ASP A 1 85 ? 4.105 -4.146 14.628 1.00 60.03 85 ASP A N 1
ATOM 604 C CA . ASP A 1 85 ? 3.387 -3.193 15.484 1.00 60.03 85 ASP A CA 1
ATOM 605 C C . ASP A 1 85 ? 4.343 -2.382 16.358 1.00 60.03 85 ASP A C 1
ATOM 607 O O . ASP A 1 85 ? 5.347 -2.969 16.832 1.00 60.03 85 ASP A O 1
#